Protein 1ZK9 (pdb70)

GO terms:
  GO:0000978 RNA polymerase II cis-regulatory region sequence-specific DNA binding (F, IDA)
  GO:0045892 negative regulation of DNA-templated transcription (P, IDA)
  GO:0032922 circadian regulation of gene expression (P, IMP)
  GO:0005515 protein binding (F, IPI)
  GO:0005634 nucleus (C, IDA)
  GO:0038061 non-canonical NF-kappaB signal transduction (P, IDA)
  GO:0005829 cytosol (C, IDA)
  GO:0003677 DNA binding (F, IDA)
  GO:0003700 DNA-binding transcription factor activity (F, IDA)
  GO:0042088 T-helper 1 type immune response (P, IMP)
  GO:0043011 myeloid dendritic cell differentiation (P, IMP)
  GO:0045063 T-helper 1 cell differentiation (P, IMP)
  GO:0019882 antigen processing and presentation (P, IMP)
  GO:0042802 ident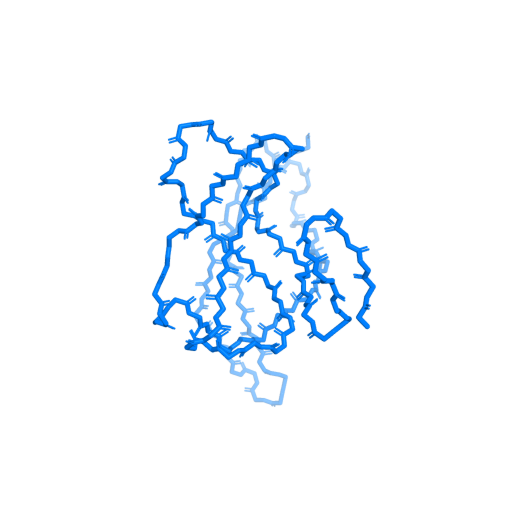ical protein binding (F, IPI)
  GO:0045202 synapse (C, IDA)
  GO:0045202 synapse (C, IEP)

Radius of gyration: 19.54 Å; Cα contacts (8 Å, |Δi|>4): 106; chains: 1; bounding box: 38×51×29 Å

B-factor: mean 48.52, std 14.82, range [25.92, 106.84]

Structure (mmCIF, N/CA/C/O backbone):
data_1ZK9
#
_entry.id   1ZK9
#
_cell.length_a   69.200
_cell.length_b   69.200
_cell.length_c   64.740
_cell.angle_alpha   90.00
_cell.angle_beta   90.00
_cell.angle_gamma   120.00
#
_symmetry.space_group_name_H-M   'P 31 2 1'
#
loop_
_entity.id
_entity.type
_entity.pdbx_description
1 polymer 'Transcription factor RelB'
2 water water
#
loop_
_atom_site.group_PDB
_atom_site.id
_atom_site.type_symbol
_atom_site.label_atom_id
_atom_site.label_alt_id
_atom_site.label_comp_id
_atom_site.label_asym_id
_atom_site.label_entity_id
_atom_site.label_seq_id
_atom_site.pdbx_PDB_ins_code
_atom_site.Cartn_x
_atom_site.Cartn_y
_atom_site.Cartn_z
_atom_site.occupancy
_atom_site.B_iso_or_equiv
_atom_site.auth_seq_id
_atom_site.auth_comp_id
_atom_site.auth_asym_id
_atom_site.auth_atom_id
_atom_site.pdbx_PDB_model_num
ATOM 1 N N . LEU A 1 1 ? 46.686 18.432 4.957 1.00 62.31 269 LEU A N 1
ATOM 2 C CA . LEU A 1 1 ? 45.788 19.287 5.781 1.00 62.23 269 LEU A CA 1
ATOM 3 C C . LEU A 1 1 ? 44.780 20.017 4.898 1.00 65.21 269 LEU A C 1
ATOM 4 O O . LEU A 1 1 ? 45.083 21.067 4.325 1.00 68.6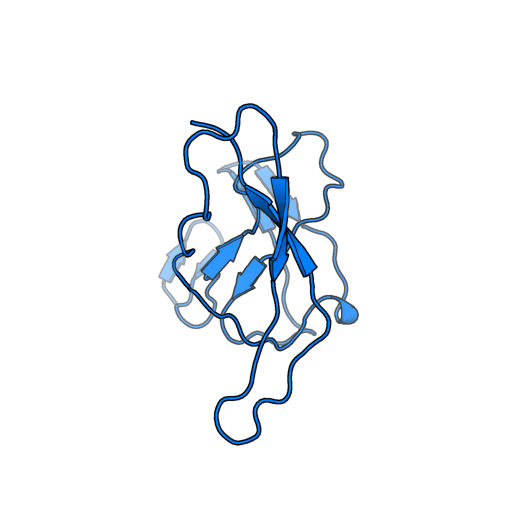3 269 LEU A O 1
ATOM 9 N N . VAL A 1 2 ? 43.580 19.451 4.795 1.00 62.62 270 VAL A N 1
ATOM 10 C CA . VAL A 1 2 ? 42.514 20.030 3.981 1.00 60.49 270 VAL A CA 1
ATOM 11 C C . VAL A 1 2 ? 41.595 20.930 4.806 1.00 59.93 270 VAL A C 1
ATOM 12 O O . VAL A 1 2 ? 41.299 20.639 5.964 1.00 58.95 270 VAL A O 1
ATOM 16 N N . PRO A 1 3 ? 41.137 22.047 4.220 1.00 58.11 271 PRO A N 1
ATOM 17 C CA . PRO A 1 3 ? 40.248 22.931 4.977 1.00 57.25 271 PRO A CA 1
ATOM 18 C C . PRO A 1 3 ? 38.883 22.274 5.174 1.00 53.28 271 PRO A C 1
ATOM 19 O O . PRO A 1 3 ? 38.418 21.517 4.321 1.00 54.74 271 PRO A O 1
ATOM 23 N N . ARG A 1 4 ? 38.255 22.573 6.306 1.00 51.82 272 ARG A N 1
ATOM 24 C CA . ARG A 1 4 ? 36.940 22.048 6.655 1.00 49.06 272 ARG A CA 1
ATOM 25 C C . ARG A 1 4 ? 36.282 23.095 7.548 1.00 48.97 272 ARG A C 1
ATOM 26 O O . ARG A 1 4 ? 36.465 23.089 8.766 1.00 49.09 272 ARG A O 1
ATOM 34 N N . GLY A 1 5 ? 35.522 24.000 6.944 1.00 45.74 273 GLY A N 1
ATOM 35 C CA . GLY A 1 5 ? 34.891 25.042 7.730 1.00 47.35 273 GLY A CA 1
ATOM 36 C C . GLY A 1 5 ? 35.956 25.986 8.259 1.00 49.06 273 GLY A C 1
ATOM 37 O O . GLY A 1 5 ? 36.799 26.461 7.496 1.00 49.18 273 GLY A O 1
ATOM 38 N N . SER A 1 6 ? 35.934 26.238 9.564 1.00 54.59 274 SER A N 1
ATOM 39 C CA . SER A 1 6 ? 36.891 27.138 10.206 1.00 56.03 274 SER A CA 1
ATOM 40 C C . SER A 1 6 ? 38.171 26.449 10.674 1.00 57.89 274 SER A C 1
ATOM 41 O O . SER A 1 6 ? 39.025 27.083 11.297 1.00 60.72 274 SER A O 1
ATOM 44 N N . HIS A 1 7 ? 38.313 25.161 10.384 1.00 57.98 275 HIS A N 1
ATOM 45 C CA . HIS A 1 7 ? 39.506 24.439 10.810 1.00 63.82 275 HIS A CA 1
ATOM 46 C C . HIS A 1 7 ? 40.085 23.511 9.751 1.00 62.84 275 HIS A C 1
ATOM 47 O O . HIS A 1 7 ? 39.560 23.403 8.644 1.00 64.62 275 HIS A O 1
ATOM 54 N N . MET A 1 8 ? 41.185 22.851 10.099 1.00 60.25 276 MET A N 1
ATOM 55 C CA . MET A 1 8 ? 41.854 21.940 9.182 1.00 61.45 276 MET A CA 1
ATOM 56 C C . MET A 1 8 ? 41.673 20.495 9.630 1.00 58.28 276 MET A C 1
ATOM 57 O O . MET A 1 8 ? 41.723 20.201 10.824 1.00 55.19 276 MET A O 1
ATOM 62 N N . ASN A 1 9 ? 41.456 19.600 8.669 1.00 58.18 277 ASN A N 1
ATOM 63 C CA . ASN A 1 9 ? 41.310 18.177 8.958 1.00 61.23 277 ASN A CA 1
ATOM 64 C C . ASN A 1 9 ? 42.577 17.450 8.510 1.00 63.27 277 ASN A C 1
ATOM 65 O O . ASN A 1 9 ? 43.266 17.893 7.590 1.00 61.08 277 ASN A O 1
ATOM 70 N N . THR A 1 10 ? 42.883 16.337 9.165 1.00 66.48 278 THR A N 1
ATOM 71 C CA . THR A 1 10 ? 44.062 15.554 8.825 1.00 68.95 278 THR A CA 1
ATOM 72 C C . THR A 1 10 ? 43.712 14.074 8.831 1.00 72.71 278 THR A C 1
ATOM 73 O O . THR A 1 10 ? 42.800 13.647 9.540 1.00 71.31 278 THR A O 1
ATOM 77 N N . SER A 1 11 ? 44.438 13.298 8.033 1.00 75.96 279 SER A N 1
ATOM 78 C CA . SER A 1 11 ? 44.220 11.859 7.946 1.00 74.04 279 SER A CA 1
ATOM 79 C C . SER A 1 11 ? 44.895 11.199 9.141 1.00 70.10 279 SER A C 1
ATOM 80 O O . SER A 1 11 ? 44.696 10.015 9.409 1.00 69.27 279 SER A O 1
ATOM 83 N N . GLU A 1 12 ? 45.694 11.992 9.851 1.00 66.73 280 GLU A N 1
ATOM 84 C CA . GLU A 1 12 ? 46.434 11.540 11.023 1.00 63.55 280 GLU A CA 1
ATOM 85 C C . GLU A 1 12 ? 45.510 11.261 12.209 1.00 58.69 280 GLU A C 1
ATOM 86 O O . GLU A 1 12 ? 45.781 10.376 13.020 1.00 56.87 280 GLU A O 1
ATOM 92 N N . LEU A 1 13 ? 44.423 12.022 12.309 1.00 52.61 281 LEU A N 1
ATOM 93 C CA . LEU A 1 13 ? 43.450 11.843 13.386 1.00 46.85 281 LEU A CA 1
ATOM 94 C C . LEU A 1 13 ? 42.237 11.131 12.814 1.00 45.35 281 LEU A C 1
ATOM 95 O O . LEU A 1 13 ? 41.654 11.579 11.823 1.00 41.51 281 LEU A O 1
ATOM 100 N N . ARG A 1 14 ? 41.848 10.025 13.433 1.00 40.53 282 ARG A N 1
ATOM 101 C CA . ARG A 1 14 ? 40.704 9.291 12.922 1.00 42.91 282 ARG A CA 1
ATOM 102 C C . ARG A 1 14 ? 39.888 8.575 13.979 1.00 36.61 282 ARG A C 1
ATOM 103 O O . ARG A 1 14 ? 40.428 7.867 14.822 1.00 39.43 282 ARG A O 1
ATOM 111 N N . ILE A 1 15 ? 38.577 8.768 13.922 1.00 35.52 283 ILE A N 1
ATOM 112 C CA . ILE A 1 15 ? 37.670 8.100 14.842 1.00 38.69 283 ILE A CA 1
ATOM 113 C C . ILE A 1 15 ? 37.171 6.873 14.096 1.00 39.31 283 ILE A C 1
ATOM 114 O O . ILE A 1 15 ? 36.738 6.980 12.949 1.00 39.27 283 ILE A O 1
ATOM 119 N N . CYS A 1 16 ? 37.237 5.709 14.734 1.00 43.76 284 CYS A N 1
ATOM 120 C CA . CYS A 1 16 ? 36.784 4.481 14.094 1.00 49.39 284 CYS A CA 1
ATOM 121 C C . CYS A 1 16 ? 35.305 4.248 14.354 1.00 49.43 284 CYS A C 1
ATOM 122 O O . CYS A 1 16 ? 34.560 3.881 13.447 1.00 51.53 284 CYS A O 1
ATOM 125 N N . ARG A 1 17 ? 34.880 4.460 15.593 1.00 46.24 285 ARG A N 1
ATOM 126 C CA . ARG A 1 17 ? 33.480 4.286 15.941 1.00 46.06 285 ARG A CA 1
ATOM 127 C C . ARG A 1 17 ? 33.152 4.809 17.330 1.00 44.71 285 ARG A C 1
ATOM 128 O O . ARG A 1 17 ? 34.041 5.048 18.149 1.00 44.17 285 ARG A O 1
ATOM 136 N N . ILE A 1 18 ? 31.859 4.994 17.567 1.00 36.96 286 ILE A N 1
ATOM 137 C CA . ILE A 1 18 ? 31.334 5.462 18.841 1.00 39.49 286 ILE A CA 1
ATOM 138 C C . ILE A 1 18 ? 30.459 4.281 19.252 1.00 43.60 286 ILE A C 1
ATOM 139 O O . ILE A 1 18 ? 29.765 3.712 18.404 1.00 46.51 286 ILE A O 1
ATOM 144 N N . ASN A 1 19 ? 30.500 3.897 20.525 1.00 39.10 287 ASN A N 1
ATOM 145 C CA . ASN A 1 19 ? 29.732 2.745 20.984 1.00 38.94 287 ASN A CA 1
ATOM 146 C C . ASN A 1 19 ? 28.232 2.888 20.750 1.00 38.08 287 ASN A C 1
ATOM 147 O O . ASN A 1 19 ? 27.555 1.908 20.436 1.00 43.30 287 ASN A O 1
ATOM 152 N N . LYS A 1 20 ? 27.717 4.105 20.900 1.00 35.01 288 LYS A N 1
ATOM 153 C CA . LYS A 1 20 ? 26.303 4.377 20.661 1.00 38.06 288 LYS A CA 1
ATOM 154 C C . LYS A 1 20 ? 26.186 5.439 19.570 1.00 44.35 288 LYS A C 1
ATOM 155 O O . LYS A 1 20 ? 26.981 6.379 19.524 1.00 41.99 288 LYS A O 1
ATOM 161 N N . GLU A 1 21 ? 25.202 5.279 18.688 1.00 43.03 289 GLU A N 1
ATOM 162 C CA . GLU A 1 21 ? 24.992 6.210 17.580 1.00 48.05 289 GLU A CA 1
ATOM 163 C C . GLU A 1 21 ? 23.956 7.279 17.901 1.00 43.90 289 GLU A C 1
ATOM 164 O O . GLU A 1 21 ? 23.655 8.131 17.062 1.00 41.67 289 GLU A O 1
ATOM 170 N N . SER A 1 22 ? 23.401 7.230 19.106 1.00 39.19 290 SER A N 1
ATOM 171 C CA . SER A 1 22 ? 22.398 8.207 19.504 1.00 39.31 290 SER A CA 1
ATOM 172 C C . SER A 1 22 ? 22.256 8.263 21.013 1.00 39.79 290 SER A C 1
ATOM 173 O O . SER A 1 22 ? 22.715 7.373 21.726 1.00 36.74 290 SER A O 1
ATOM 176 N N . GLY A 1 23 ? 21.610 9.319 21.492 1.00 41.05 291 GLY A N 1
ATOM 177 C CA . GLY A 1 23 ? 21.419 9.486 22.915 1.00 37.29 291 GLY A CA 1
ATOM 178 C C . GLY A 1 23 ? 20.598 10.723 23.203 1.00 40.64 291 GLY A C 1
ATOM 179 O O . GLY A 1 23 ? 20.338 11.513 22.293 1.00 39.97 291 GLY A O 1
ATOM 180 N N . PRO A 1 24 ? 20.183 10.926 24.463 1.00 41.57 292 PRO A N 1
ATOM 181 C CA . PRO A 1 24 ? 19.377 12.077 24.887 1.00 43.45 292 PRO A CA 1
ATOM 182 C C . PRO A 1 24 ? 20.033 13.432 24.650 1.00 40.91 292 PRO A C 1
ATOM 183 O O . PRO A 1 24 ? 21.224 13.609 24.907 1.00 39.92 292 PRO A O 1
ATOM 187 N N . CYS A 1 25 ? 19.239 14.384 24.167 1.00 37.21 293 CYS A N 1
ATOM 188 C CA . CYS A 1 25 ? 19.715 15.735 23.887 1.00 37.39 293 CYS A CA 1
ATOM 189 C C . C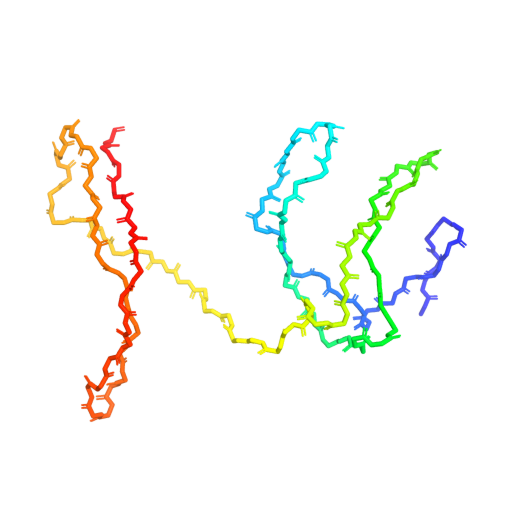YS A 1 25 ? 20.142 16.429 25.167 1.00 40.16 293 CYS A C 1
ATOM 190 O O . CYS A 1 25 ? 20.702 17.524 25.131 1.00 43.65 293 CYS A O 1
ATOM 193 N N . THR A 1 26 ? 19.868 15.777 26.294 1.00 43.59 294 THR A N 1
ATOM 194 C CA . THR A 1 26 ? 20.200 16.288 27.625 1.00 45.51 294 THR A CA 1
ATOM 195 C C . THR A 1 26 ? 21.692 16.181 27.941 1.00 42.78 294 THR A C 1
ATOM 196 O O . THR A 1 26 ? 22.188 16.854 28.843 1.00 42.25 294 THR A O 1
ATOM 200 N N . GLY A 1 27 ? 22.398 15.316 27.218 1.00 42.26 295 GLY A N 1
ATOM 201 C CA . GLY A 1 27 ? 23.824 15.154 27.445 1.00 37.75 295 GLY A CA 1
ATOM 202 C C . GLY A 1 27 ? 24.180 14.486 28.761 1.00 38.50 295 GLY A C 1
ATOM 203 O O . GLY A 1 27 ? 23.350 13.815 29.372 1.00 36.38 295 GLY A O 1
ATOM 204 N N . GLY A 1 28 ? 25.423 14.663 29.197 1.00 38.96 296 GLY A N 1
ATOM 205 C CA . GLY A 1 28 ? 25.867 14.059 30.440 1.00 34.57 296 GLY A CA 1
ATOM 206 C C . GLY A 1 28 ? 25.879 12.546 30.343 1.00 44.93 296 GLY A C 1
ATOM 207 O O . GLY A 1 28 ? 25.962 11.844 31.353 1.00 45.11 296 GLY A O 1
ATOM 208 N N . GLU A 1 29 ? 25.802 12.045 29.116 1.00 36.75 297 GLU A N 1
ATOM 209 C CA . GLU A 1 29 ? 25.800 10.613 28.859 1.00 41.24 297 GLU A CA 1
ATOM 210 C C . GLU A 1 29 ? 27.230 10.103 28.700 1.00 41.69 297 GLU A C 1
ATOM 211 O O . GLU A 1 29 ? 28.054 10.745 28.050 1.00 43.46 297 GLU A O 1
ATOM 217 N N . GLU A 1 30 ? 27.526 8.950 29.289 1.00 38.47 298 GLU A N 1
ATOM 218 C CA . GLU A 1 30 ? 28.860 8.383 29.169 1.00 35.46 298 GLU A CA 1
ATOM 219 C C . GLU A 1 30 ? 28.955 7.428 27.990 1.00 35.38 298 GLU A C 1
ATOM 220 O O . GLU A 1 30 ? 28.335 6.366 27.980 1.00 42.68 298 GLU A O 1
ATOM 226 N N . LEU A 1 31 ? 29.738 7.818 26.995 1.00 37.85 299 LEU A N 1
ATOM 227 C CA . LEU A 1 31 ? 29.947 7.003 25.806 1.00 33.42 299 LEU A CA 1
ATOM 228 C C . LEU A 1 31 ? 31.446 6.735 25.726 1.00 37.04 299 LEU A C 1
ATOM 229 O O . LEU A 1 31 ? 32.199 7.121 26.618 1.00 34.82 299 LEU A O 1
ATOM 234 N N . TYR A 1 32 ? 31.870 6.062 24.663 1.00 39.09 300 TYR A N 1
ATOM 235 C CA . TYR A 1 32 ? 33.285 5.811 24.432 1.00 39.19 300 TYR A CA 1
ATOM 236 C C . TYR A 1 32 ? 33.507 5.603 22.944 1.00 39.21 300 TYR A C 1
ATOM 237 O O . TYR A 1 32 ? 32.647 5.068 22.242 1.00 38.25 300 TYR A O 1
ATOM 246 N N . LEU A 1 33 ? 34.647 6.069 22.452 1.00 37.51 301 LEU A N 1
ATOM 247 C CA . LEU A 1 33 ? 34.956 5.917 21.042 1.00 34.64 301 LEU A CA 1
ATOM 248 C C . LEU A 1 33 ? 36.306 5.258 20.848 1.00 36.44 301 LEU A C 1
ATOM 249 O O . LEU A 1 33 ? 37.140 5.237 21.756 1.00 37.75 301 LEU A O 1
ATOM 254 N N . LEU A 1 34 ? 36.499 4.712 19.654 1.00 40.74 302 LEU A N 1
ATOM 255 C CA . LEU A 1 34 ? 37.741 4.065 19.269 1.00 37.74 302 LEU A CA 1
ATOM 256 C C . LEU A 1 34 ? 38.351 4.981 18.230 1.00 37.99 302 LEU A C 1
ATOM 257 O O . LEU A 1 34 ? 37.643 5.497 17.368 1.00 35.78 302 LEU A O 1
ATOM 262 N N . CYS A 1 35 ? 39.658 5.193 18.304 1.00 34.81 303 CYS A N 1
ATOM 263 C CA . CYS A 1 35 ? 40.313 6.050 17.332 1.00 38.82 303 CYS A CA 1
ATOM 264 C C . CYS A 1 35 ? 41.755 5.609 17.142 1.00 40.67 303 CYS A C 1
ATOM 265 O O . CYS A 1 35 ? 42.262 4.775 17.892 1.00 43.30 303 CYS A O 1
ATOM 268 N N . ASP A 1 36 ? 42.404 6.148 16.118 1.00 41.15 304 ASP A N 1
ATOM 269 C CA . ASP A 1 36 ? 43.796 5.820 15.865 1.00 43.45 304 ASP A CA 1
ATOM 270 C C . ASP A 1 36 ? 44.624 6.597 16.883 1.00 47.02 304 ASP A C 1
ATOM 271 O O . ASP A 1 36 ? 44.063 7.259 17.763 1.00 43.51 304 ASP A O 1
ATOM 276 N N . LYS A 1 37 ? 45.947 6.528 16.771 1.00 48.67 305 LYS A N 1
ATOM 277 C CA . LYS A 1 37 ? 46.819 7.197 17.732 1.00 52.56 305 LYS A CA 1
ATOM 278 C C . LYS A 1 37 ? 46.536 8.680 17.971 1.00 47.17 305 LYS A C 1
ATOM 279 O O . LYS A 1 37 ? 46.332 9.453 17.035 1.00 45.48 305 LYS A O 1
ATOM 285 N N . VAL A 1 38 ? 46.507 9.051 19.247 1.00 43.50 306 VAL A N 1
ATOM 286 C CA . VAL A 1 38 ? 46.294 10.428 19.679 1.00 47.18 306 VAL A CA 1
ATOM 287 C C . VAL A 1 38 ? 47.186 10.616 20.895 1.00 46.37 306 VAL A C 1
ATOM 288 O O . VAL A 1 38 ? 47.652 9.639 21.478 1.00 46.99 306 VAL A O 1
ATOM 292 N N . GLN A 1 39 ? 47.433 11.865 21.272 1.00 45.31 307 GLN A N 1
ATOM 293 C CA . GLN A 1 39 ? 48.238 12.148 22.456 1.00 45.09 307 GLN A CA 1
ATOM 294 C C . GLN A 1 39 ? 47.224 12.504 23.535 1.00 43.87 307 GLN A C 1
ATOM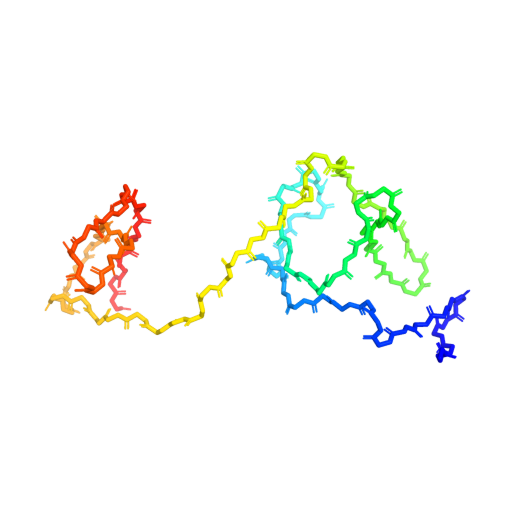 295 O O . GLN A 1 39 ? 46.522 13.507 23.421 1.00 46.62 307 GLN A O 1
ATOM 301 N N . LYS A 1 40 ? 47.137 11.681 24.575 1.00 40.76 308 LYS A N 1
ATOM 302 C CA . LYS A 1 40 ? 46.169 11.922 25.634 1.00 42.06 308 LYS A CA 1
ATOM 303 C C . LYS A 1 40 ? 46.215 13.331 26.213 1.00 40.20 308 LYS A C 1
ATOM 304 O O . LYS A 1 40 ? 45.197 13.843 26.674 1.00 34.06 308 LYS A O 1
ATOM 310 N N . GLU A 1 41 ? 47.382 13.966 26.185 1.00 39.28 309 GLU A N 1
ATOM 311 C CA . GLU A 1 41 ? 47.500 15.310 26.741 1.00 39.89 309 GLU A CA 1
ATOM 312 C C . GLU A 1 41 ? 47.180 16.392 25.722 1.00 37.52 309 GLU A C 1
ATOM 313 O O . GLU A 1 41 ? 47.204 17.577 26.043 1.00 41.25 309 GLU A O 1
ATOM 319 N N . ASP A 1 42 ? 46.879 15.993 24.493 1.00 36.05 310 ASP A N 1
ATOM 320 C CA . ASP A 1 42 ? 46.592 16.972 23.456 1.00 39.84 310 ASP A CA 1
ATOM 321 C C . ASP A 1 42 ? 45.489 16.510 22.503 1.00 41.31 310 ASP A C 1
ATOM 322 O O . ASP A 1 42 ? 45.696 16.419 21.292 1.00 40.25 310 ASP A O 1
ATOM 327 N N . ILE A 1 43 ? 44.310 16.233 23.056 1.00 36.31 311 ILE A N 1
ATOM 328 C CA . ILE A 1 43 ? 43.187 15.781 22.249 1.00 37.45 311 ILE A CA 1
ATOM 329 C C . ILE A 1 43 ? 41.861 16.185 22.892 1.00 38.65 311 ILE A C 1
ATOM 330 O O . ILE A 1 43 ? 41.794 16.450 24.094 1.00 38.26 311 ILE A O 1
ATOM 335 N N . SER A 1 44 ? 40.806 16.252 22.087 1.00 36.88 312 SER A N 1
ATOM 336 C CA . SER A 1 44 ? 39.492 16.600 22.611 1.00 37.80 312 SER A CA 1
ATOM 337 C C . SER A 1 44 ? 38.422 16.026 21.703 1.00 34.16 312 SER A C 1
ATOM 338 O O . SER A 1 44 ? 38.709 15.633 20.575 1.00 34.03 312 SER A O 1
ATOM 341 N N . VAL A 1 45 ? 37.190 15.965 22.197 1.00 37.18 313 VAL A N 1
ATOM 342 C CA . VAL A 1 45 ? 36.089 15.453 21.394 1.00 35.72 313 VAL A CA 1
ATOM 343 C C . VAL A 1 45 ? 35.044 16.556 21.259 1.00 34.84 313 VAL A C 1
ATOM 344 O O . VAL A 1 45 ? 34.580 17.117 22.255 1.00 36.31 313 VAL A O 1
ATOM 348 N N . VAL A 1 46 ? 34.682 16.866 20.021 1.00 32.95 314 VAL A N 1
ATOM 349 C CA . VAL A 1 46 ? 33.720 17.926 19.754 1.00 36.12 314 VAL A CA 1
ATOM 350 C C . VAL A 1 46 ? 32.480 17.429 19.023 1.00 36.69 314 VAL A C 1
ATOM 351 O O . VAL A 1 46 ? 32.568 16.584 18.129 1.00 36.26 314 VAL A O 1
ATOM 355 N N . PHE A 1 47 ? 31.331 17.967 19.425 1.00 30.02 315 PHE A N 1
ATOM 356 C CA . PHE A 1 47 ? 30.038 17.662 18.827 1.00 27.40 315 PHE A CA 1
ATOM 357 C C . PHE A 1 47 ? 29.662 18.975 18.156 1.00 30.81 315 PHE A C 1
ATOM 358 O O . PHE A 1 47 ? 29.761 20.033 18.775 1.00 33.26 315 PHE A O 1
ATOM 366 N N . SER A 1 48 ? 29.235 18.938 16.902 1.00 31.49 316 SER A N 1
ATOM 367 C CA . SER A 1 48 ? 28.898 20.196 16.256 1.00 31.70 316 SER A CA 1
ATOM 368 C C . SER A 1 48 ? 27.936 20.108 15.088 1.00 35.97 316 SER A C 1
ATOM 369 O O . SER A 1 48 ? 27.638 19.027 14.575 1.00 37.36 316 SER A O 1
ATOM 372 N N . THR A 1 49 ? 27.464 21.286 14.688 1.00 32.99 317 THR A N 1
ATOM 373 C CA . THR A 1 49 ? 26.595 21.472 13.538 1.00 35.06 317 THR A CA 1
ATOM 374 C C . THR A 1 49 ? 27.180 22.736 12.900 1.00 37.79 317 THR A C 1
ATOM 375 O O . THR A 1 49 ? 28.147 23.303 13.414 1.00 36.17 317 THR A O 1
ATOM 379 N N . ALA A 1 50 ? 26.607 23.186 11.792 1.00 35.89 318 ALA A N 1
ATOM 380 C CA . ALA A 1 50 ? 27.122 24.374 11.131 1.00 40.12 318 ALA A CA 1
ATOM 381 C C . ALA A 1 50 ? 27.278 25.570 12.080 1.00 42.07 318 ALA A C 1
ATOM 382 O O . ALA A 1 50 ? 28.311 26.243 12.079 1.00 41.80 318 ALA A O 1
ATOM 384 N N . SER A 1 51 ? 26.263 25.817 12.902 1.00 45.02 319 SER A N 1
ATOM 385 C CA . SER A 1 51 ? 26.288 26.957 13.818 1.00 52.18 319 SER A CA 1
ATOM 386 C C . SER A 1 51 ? 26.381 26.645 15.311 1.00 48.34 319 SER A C 1
ATOM 387 O O . SER A 1 51 ? 26.225 27.539 16.140 1.00 53.23 319 SER A O 1
ATOM 390 N N . TRP A 1 52 ? 26.634 25.394 15.664 1.00 47.03 320 TRP A N 1
ATOM 391 C CA . TRP A 1 52 ? 26.727 25.029 17.073 1.00 43.32 320 TRP A CA 1
ATOM 392 C C . TRP A 1 52 ? 27.935 24.156 17.364 1.00 42.79 320 TRP A C 1
ATOM 393 O O . TRP A 1 52 ? 28.409 23.413 16.502 1.00 43.20 320 TRP A O 1
ATOM 404 N N . GLU A 1 53 ? 28.424 24.245 18.594 1.00 43.17 321 GLU A N 1
ATOM 405 C CA . GLU A 1 53 ? 29.571 23.459 19.004 1.00 42.71 321 GLU A CA 1
ATOM 406 C C . GLU A 1 53 ? 29.547 23.214 20.508 1.00 44.69 321 GLU A C 1
ATOM 407 O O . GLU A 1 53 ? 29.263 24.120 21.295 1.00 43.45 321 GLU A O 1
ATOM 413 N N . GLY A 1 54 ? 29.843 21.978 20.892 1.00 38.04 322 GLY A N 1
ATOM 414 C CA . GLY A 1 54 ? 29.890 21.614 22.291 1.00 32.39 322 GLY A CA 1
ATOM 415 C C . GLY A 1 54 ? 31.009 20.605 22.463 1.00 37.50 322 GLY A C 1
ATOM 416 O O . GLY A 1 54 ? 31.211 19.760 21.594 1.00 39.34 322 GLY A O 1
ATOM 417 N N . ARG A 1 55 ? 31.749 20.686 23.561 1.00 34.28 323 ARG A N 1
ATOM 418 C CA . ARG A 1 55 ? 32.838 19.743 23.784 1.00 39.05 323 ARG A CA 1
ATOM 419 C C . ARG A 1 55 ? 32.454 18.645 24.761 1.00 37.16 323 ARG A C 1
ATOM 420 O O . ARG A 1 55 ? 31.667 18.861 25.681 1.00 41.10 323 ARG A O 1
ATOM 428 N N . ALA A 1 56 ? 33.004 17.458 24.550 1.00 36.30 324 ALA A N 1
ATOM 429 C CA . ALA A 1 56 ? 32.729 16.345 25.439 1.00 34.67 324 ALA A CA 1
ATOM 430 C C . ALA A 1 56 ? 33.663 16.514 26.620 1.00 36.01 324 ALA A C 1
ATOM 431 O O . ALA A 1 56 ? 34.689 17.192 26.518 1.00 39.25 324 ALA A O 1
ATOM 433 N N . ASP A 1 57 ? 33.312 15.904 27.745 1.00 34.22 325 ASP A N 1
ATOM 434 C CA . ASP A 1 57 ? 34.150 16.007 28.926 1.00 33.47 325 ASP A CA 1
ATOM 435 C C . ASP A 1 57 ? 34.835 14.690 29.272 1.00 36.16 325 ASP A C 1
ATOM 436 O O . ASP A 1 57 ? 34.187 13.649 29.387 1.00 32.24 325 ASP A O 1
ATOM 441 N N . PHE A 1 58 ? 36.153 14.746 29.416 1.00 28.73 326 PHE A N 1
ATOM 442 C CA . PHE A 1 58 ? 36.934 13.579 29.793 1.00 33.67 326 PHE A CA 1
ATOM 443 C C . PHE A 1 58 ? 38.322 14.034 30.193 1.00 34.07 326 PHE A C 1
ATOM 444 O O . PHE A 1 58 ? 38.736 15.152 29.873 1.00 32.07 326 PHE A O 1
ATOM 452 N N . SER A 1 59 ? 39.042 13.168 30.894 1.00 38.08 327 SER A N 1
ATOM 453 C CA . SER A 1 59 ? 40.390 13.490 31.342 1.00 33.87 327 SER A CA 1
ATOM 454 C C . SER A 1 59 ? 41.393 12.560 30.673 1.00 35.10 327 SER A C 1
ATOM 455 O O . SER A 1 59 ? 41.013 11.596 30.007 1.00 36.01 327 SER A O 1
ATOM 458 N N . GLN A 1 60 ? 42.677 12.850 30.850 1.00 29.33 328 GLN A N 1
ATOM 459 C CA . GLN A 1 60 ? 43.724 12.026 30.271 1.00 37.87 328 GLN A CA 1
ATOM 460 C C . GLN A 1 60 ? 43.552 10.574 30.707 1.00 33.71 328 GLN A C 1
ATOM 461 O O . GLN A 1 60 ? 43.848 9.653 29.948 1.00 39.59 328 GLN A O 1
ATOM 467 N N . ALA A 1 61 ? 43.071 10.383 31.932 1.00 30.31 329 ALA A N 1
ATOM 468 C CA . ALA A 1 61 ? 42.845 9.050 32.493 1.00 36.50 329 ALA A CA 1
ATOM 469 C C . ALA A 1 61 ? 41.756 8.270 31.755 1.00 38.21 329 ALA A C 1
ATOM 470 O O . ALA A 1 61 ? 41.596 7.066 31.965 1.00 41.93 329 ALA A O 1
ATOM 472 N N . ASP A 1 62 ? 41.004 8.954 30.898 1.00 34.75 330 ASP A N 1
ATOM 473 C CA . ASP A 1 62 ? 39.927 8.312 30.154 1.00 35.03 330 ASP A CA 1
ATOM 474 C C . ASP A 1 62 ? 40.376 7.891 28.754 1.00 33.95 330 ASP A C 1
ATOM 475 O O . ASP A 1 62 ? 39.587 7.371 27.971 1.00 34.72 330 ASP A O 1
ATOM 480 N N . VAL A 1 63 ? 41.647 8.121 28.444 1.00 33.58 331 VAL A N 1
ATOM 481 C CA . VAL A 1 63 ? 42.200 7.745 27.150 1.00 37.71 331 VAL A CA 1
ATOM 482 C C . VAL A 1 63 ? 43.006 6.460 27.375 1.00 43.89 331 VAL A C 1
ATOM 483 O O . VAL A 1 63 ? 44.055 6.476 28.021 1.00 47.33 331 VAL A O 1
ATOM 487 N N . HIS A 1 64 ? 42.504 5.349 26.842 1.00 44.85 332 HIS A N 1
ATOM 488 C CA . HIS A 1 64 ? 43.139 4.047 27.032 1.00 44.76 332 HIS A CA 1
ATOM 489 C C . HIS A 1 64 ? 43.681 3.386 25.769 1.00 43.41 332 HIS A C 1
ATOM 490 O O . HIS A 1 64 ? 43.058 3.435 24.713 1.00 42.84 332 HIS A O 1
ATOM 497 N N . ARG A 1 65 ? 44.841 2.752 25.886 1.00 47.65 333 ARG A N 1
ATOM 498 C CA . ARG A 1 65 ? 45.406 2.020 24.762 1.00 51.55 333 ARG A CA 1
ATOM 499 C C . ARG A 1 65 ? 44.756 0.648 24.906 1.00 49.53 333 ARG A C 1
ATOM 500 O O . ARG A 1 65 ? 44.972 -0.042 25.898 1.00 53.34 333 ARG A O 1
ATOM 508 N N . GLN A 1 66 ? 43.943 0.268 23.928 1.00 45.73 334 GLN A N 1
ATOM 509 C CA . GLN A 1 66 ? 43.233 -1.005 23.972 1.00 48.19 334 GLN A CA 1
ATOM 510 C C . GLN A 1 66 ? 43.336 -1.796 22.679 1.00 45.39 334 GLN A C 1
ATOM 511 O O . GLN A 1 66 ? 43.782 -1.295 21.651 1.00 44.28 334 GLN A O 1
ATOM 517 N N . ILE A 1 67 ? 42.911 -3.049 22.748 1.00 41.85 335 ILE A N 1
ATOM 518 C CA . ILE A 1 67 ? 42.890 -3.899 21.578 1.00 38.15 335 ILE A CA 1
ATOM 519 C C . ILE A 1 67 ? 41.417 -4.132 21.325 1.00 36.81 335 ILE A C 1
ATOM 520 O O . ILE A 1 67 ? 40.665 -4.452 22.245 1.00 44.85 335 ILE A O 1
ATOM 525 N N . ALA A 1 68 ? 41.000 -3.937 20.083 1.00 40.81 336 ALA A N 1
ATOM 526 C CA . ALA A 1 68 ? 39.609 -4.116 19.708 1.00 41.12 336 ALA A CA 1
ATOM 527 C C . ALA A 1 68 ? 39.500 -5.332 18.816 1.00 40.40 336 ALA A C 1
ATOM 528 O O . ALA A 1 68 ? 40.280 -5.491 17.871 1.00 41.57 336 ALA A O 1
ATOM 530 N N . ILE A 1 69 ? 38.538 -6.195 19.120 1.00 36.40 337 ILE A N 1
ATOM 531 C CA . ILE A 1 69 ? 38.333 -7.392 18.318 1.00 35.76 337 ILE A CA 1
ATOM 532 C C . ILE A 1 69 ? 36.951 -7.379 17.693 1.00 32.88 337 ILE A C 1
ATOM 533 O O . ILE A 1 69 ? 35.945 -7.392 18.401 1.00 33.95 337 ILE A O 1
ATOM 538 N N . VAL A 1 70 ? 36.914 -7.339 16.364 1.00 31.10 338 VAL A N 1
ATOM 539 C CA . VAL A 1 70 ? 35.659 -7.344 15.626 1.00 39.77 338 VAL A CA 1
ATOM 540 C C . VAL A 1 70 ? 35.342 -8.809 15.369 1.00 38.32 338 VAL A C 1
ATOM 541 O O . VAL A 1 70 ? 36.221 -9.578 14.976 1.00 33.68 338 VAL A O 1
ATOM 545 N N . PHE A 1 71 ? 34.095 -9.207 15.595 1.00 35.28 339 PHE A N 1
ATOM 546 C CA . PHE A 1 71 ? 33.734 -10.605 15.403 1.00 35.26 339 PHE A CA 1
ATOM 547 C C . PHE A 1 71 ? 32.254 -10.791 15.159 1.00 32.19 339 PHE A C 1
ATOM 548 O O . PHE A 1 71 ? 31.452 -9.904 15.441 1.00 38.52 339 PHE A O 1
ATOM 556 N N . LYS A 1 72 ? 31.908 -11.958 14.626 1.00 37.34 340 LYS A N 1
ATOM 557 C CA . LYS A 1 72 ? 30.525 -12.324 14.355 1.00 33.77 340 LYS A CA 1
ATOM 558 C C . LYS A 1 72 ? 30.146 -13.327 15.434 1.00 33.84 340 LYS A C 1
ATOM 559 O O . LYS A 1 72 ? 30.908 -14.243 15.732 1.00 33.85 340 LYS A O 1
ATOM 565 N N . THR A 1 73 ? 28.965 -13.154 16.012 1.00 33.74 341 THR A N 1
ATOM 566 C CA . THR A 1 73 ? 28.501 -14.021 17.082 1.00 33.78 341 THR A CA 1
ATOM 567 C C . THR A 1 73 ? 28.047 -15.397 16.623 1.00 36.39 341 THR A C 1
ATOM 568 O O . THR A 1 73 ? 27.586 -15.573 15.498 1.00 37.99 341 THR A O 1
ATOM 572 N N . PRO A 1 74 ? 28.183 -16.401 17.498 1.00 36.16 342 PRO A N 1
ATOM 573 C CA . PRO A 1 74 ? 27.751 -17.749 17.144 1.00 35.21 342 PRO A CA 1
ATOM 574 C C . PRO A 1 74 ? 26.253 -17.757 17.459 1.00 39.55 342 PRO A C 1
ATOM 575 O O . PRO A 1 74 ? 25.785 -16.963 18.277 1.00 33.91 342 PRO A O 1
ATOM 579 N N . PRO A 1 75 ? 25.471 -18.621 16.803 1.00 43.83 343 PRO A N 1
ATOM 580 C CA . PRO A 1 75 ? 24.051 -18.579 17.157 1.00 44.08 343 PRO A CA 1
ATOM 581 C C . PRO A 1 75 ? 23.873 -19.278 18.496 1.00 44.37 343 PRO A C 1
ATOM 582 O O . PRO A 1 75 ? 24.768 -19.992 18.951 1.00 42.28 343 PRO A O 1
ATOM 586 N N . TYR A 1 76 ? 22.738 -19.065 19.145 1.00 45.01 344 TYR A N 1
ATOM 587 C CA . TYR A 1 76 ? 22.518 -19.734 20.407 1.00 44.50 344 TYR A CA 1
ATOM 588 C C . TYR A 1 76 ? 22.068 -21.159 20.116 1.00 47.63 344 TYR A C 1
ATOM 589 O O . TYR A 1 76 ? 21.629 -21.469 19.010 1.00 47.63 344 TYR A O 1
ATOM 598 N N . GLU A 1 77 ? 22.199 -22.021 21.117 1.00 51.40 345 GLU A N 1
ATOM 599 C CA . GLU A 1 77 ? 21.825 -23.426 21.017 1.00 52.55 345 GLU A CA 1
ATOM 600 C C . GLU A 1 77 ? 20.375 -23.596 20.578 1.00 52.25 345 GLU A C 1
ATOM 601 O O . GLU A 1 77 ? 20.082 -24.373 19.672 1.00 55.09 345 GLU A O 1
ATOM 607 N N . ASP A 1 78 ? 19.475 -22.862 21.226 1.00 53.88 346 ASP A N 1
ATOM 608 C CA . ASP A 1 78 ? 18.048 -22.938 20.925 1.00 57.26 346 ASP A CA 1
ATOM 609 C C . ASP A 1 78 ? 17.520 -21.654 20.292 1.00 58.58 346 ASP A C 1
ATOM 610 O O . ASP A 1 78 ? 17.434 -20.607 20.943 1.00 54.77 346 ASP A O 1
ATOM 615 N N . LEU A 1 79 ? 17.155 -21.748 19.019 1.00 56.04 347 LEU A N 1
ATOM 616 C CA . LEU A 1 79 ? 16.639 -20.605 18.281 1.00 54.40 347 LEU A CA 1
ATOM 617 C C . LEU A 1 79 ? 15.159 -20.356 18.559 1.00 55.47 347 LEU A C 1
ATOM 618 O O . LEU A 1 79 ? 14.569 -19.420 18.016 1.00 55.24 347 LEU A O 1
ATOM 623 N N . GLU A 1 80 ? 14.565 -21.177 19.419 1.00 56.92 348 GLU A N 1
ATOM 624 C CA . GLU A 1 80 ? 13.148 -21.036 19.731 1.00 59.40 348 GLU A CA 1
ATOM 625 C C . GLU A 1 80 ? 12.875 -20.418 21.097 1.00 60.05 348 GLU A C 1
ATOM 626 O O . GLU A 1 80 ? 11.729 -20.385 21.538 1.00 64.70 348 GLU A O 1
ATOM 632 N N . ILE A 1 81 ? 13.915 -19.931 21.769 1.00 59.47 349 ILE A N 1
ATOM 633 C CA . ILE A 1 81 ? 13.730 -19.323 23.083 1.00 57.82 349 ILE A CA 1
ATOM 634 C C . ILE A 1 81 ? 12.615 -18.290 23.018 1.00 62.69 349 ILE A C 1
ATOM 635 O O . ILE A 1 81 ? 12.536 -17.505 22.071 1.00 63.44 349 ILE A O 1
ATOM 640 N N . SER A 1 82 ? 11.750 -18.303 24.027 1.00 65.43 350 SER A N 1
ATOM 641 C CA . SER A 1 82 ? 10.631 -17.374 24.092 1.00 65.44 350 SER A CA 1
ATOM 642 C C . SER A 1 82 ? 10.991 -16.204 24.995 1.00 65.07 350 SER A C 1
ATOM 643 O O . SER A 1 82 ? 10.363 -15.145 24.943 1.00 62.26 350 SER A O 1
ATOM 646 N N . GLU A 1 83 ? 12.008 -16.408 25.824 1.00 64.39 351 GLU A N 1
ATOM 647 C CA . GLU A 1 83 ? 12.458 -15.377 26.750 1.00 64.78 351 GLU A CA 1
ATOM 648 C C . GLU A 1 83 ? 13.941 -15.087 26.549 1.00 61.34 351 GLU A C 1
ATOM 649 O O . GLU A 1 83 ? 14.663 -15.884 25.948 1.00 56.20 351 GLU A O 1
ATOM 655 N N . PRO A 1 84 ? 14.411 -13.929 27.037 1.00 61.14 352 PRO A N 1
ATOM 656 C CA . PRO A 1 84 ? 15.825 -13.573 26.895 1.00 57.73 352 PRO A CA 1
ATOM 657 C C . PRO A 1 84 ? 16.701 -14.549 27.672 1.00 56.53 352 PRO A C 1
ATOM 658 O O . PRO A 1 84 ? 16.298 -15.071 28.712 1.00 60.96 352 PRO A O 1
ATOM 662 N N . VAL A 1 85 ? 17.897 -14.797 27.158 1.00 49.85 353 VAL A N 1
ATOM 663 C CA . VAL A 1 85 ? 18.831 -15.698 27.809 1.00 45.05 353 VAL A CA 1
ATOM 664 C C . VAL A 1 85 ? 20.209 -15.057 27.799 1.00 44.97 353 VAL A C 1
ATOM 665 O O . VAL A 1 85 ? 20.761 -14.788 26.730 1.00 44.70 353 VAL A O 1
ATOM 669 N N . THR A 1 86 ? 20.769 -14.795 28.975 1.00 35.12 354 THR A N 1
ATOM 670 C CA . THR A 1 86 ? 22.082 -14.182 29.000 1.00 41.09 354 THR A CA 1
ATOM 671 C C . THR A 1 86 ? 23.178 -15.175 29.376 1.00 41.13 354 THR A C 1
ATOM 672 O O . THR A 1 86 ? 23.173 -15.774 30.454 1.00 37.55 354 THR A O 1
ATOM 676 N N . VAL A 1 87 ? 24.104 -15.344 28.438 1.00 34.18 355 VAL A N 1
ATOM 677 C CA . VAL A 1 87 ? 25.228 -16.253 28.566 1.00 36.92 355 VAL A CA 1
ATOM 678 C C . VAL A 1 87 ? 26.509 -15.517 28.976 1.00 36.97 355 VAL A C 1
ATOM 679 O O . VAL A 1 87 ? 26.473 -14.33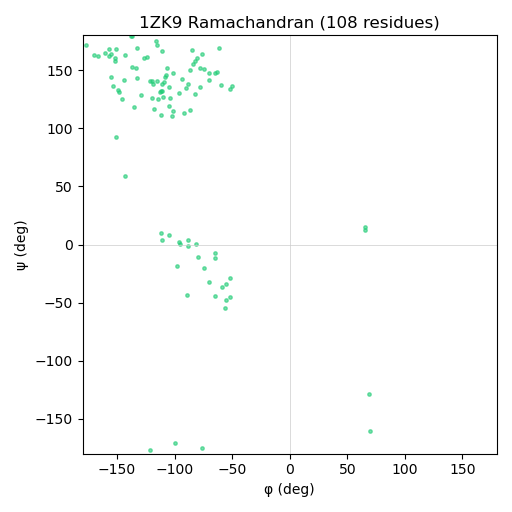8 29.323 1.00 33.86 355 VAL A O 1
ATOM 683 N N . ASN A 1 88 ? 27.636 -16.229 28.929 1.00 34.82 356 ASN A N 1
ATOM 684 C CA . ASN A 1 88 ? 28.946 -15.676 29.286 1.00 28.57 356 ASN A CA 1
ATOM 685 C C . ASN A 1 88 ? 29.769 -15.507 28.012 1.00 29.76 356 ASN A C 1
ATOM 686 O O . ASN A 1 88 ? 29.668 -16.319 27.095 1.00 30.85 356 ASN A O 1
ATOM 691 N N . VAL A 1 89 ? 30.578 -14.454 27.955 1.00 31.57 357 VAL A N 1
ATOM 692 C CA . VAL A 1 89 ? 31.455 -14.223 26.812 1.00 30.90 357 VAL A CA 1
ATOM 693 C C . VAL A 1 89 ? 32.831 -13.995 27.418 1.00 33.28 357 VAL A C 1
ATOM 694 O O . VAL A 1 89 ? 32.979 -13.178 28.326 1.00 30.80 357 VAL A O 1
ATOM 698 N N . PHE A 1 90 ? 33.832 -14.719 26.924 1.00 25.92 358 PHE A N 1
ATOM 699 C CA . PHE A 1 90 ? 35.180 -14.587 27.459 1.00 28.21 358 PHE A CA 1
ATOM 700 C C . PHE A 1 90 ? 36.260 -14.896 26.439 1.00 33.55 358 PHE A C 1
ATOM 701 O O . PHE A 1 90 ? 36.008 -15.538 25.415 1.00 36.20 358 PHE A O 1
ATOM 709 N N . LEU A 1 91 ? 37.469 -14.423 26.716 1.00 28.67 359 LEU A N 1
ATOM 710 C CA . LEU A 1 91 ? 38.594 -14.669 25.826 1.00 35.15 359 LEU A CA 1
ATOM 711 C C . LEU A 1 91 ? 39.223 -16.005 26.188 1.00 32.48 359 LEU A C 1
ATOM 712 O O . LEU A 1 91 ? 39.159 -16.431 27.338 1.00 37.82 359 LEU A O 1
ATOM 717 N N . GLN A 1 92 ? 39.813 -16.677 25.210 1.00 34.34 360 GLN A N 1
ATOM 718 C CA . GLN A 1 92 ? 40.500 -17.934 25.488 1.00 39.47 360 GLN A CA 1
ATOM 719 C C . GLN A 1 92 ? 41.718 -18.076 24.588 1.00 36.03 360 GLN A C 1
ATOM 720 O O . GLN A 1 92 ? 41.626 -17.981 23.367 1.00 35.25 360 GLN A O 1
ATOM 726 N N . ARG A 1 93 ? 42.868 -18.293 25.207 1.00 41.98 361 ARG A N 1
ATOM 727 C CA . ARG A 1 93 ? 44.103 -18.435 24.462 1.00 46.71 361 ARG A CA 1
ATOM 728 C C . ARG A 1 93 ? 44.207 -19.872 23.955 1.00 49.07 361 ARG A C 1
ATOM 729 O O . ARG A 1 93 ? 44.038 -20.823 24.716 1.00 51.10 361 ARG A O 1
ATOM 737 N N . LEU A 1 94 ? 44.469 -20.019 22.661 1.00 49.87 362 LEU A N 1
ATOM 738 C CA . LEU A 1 94 ? 44.571 -21.330 22.021 1.00 51.63 362 LEU A CA 1
ATOM 739 C C . LEU A 1 94 ? 45.720 -22.228 22.488 1.00 54.19 362 LEU A C 1
ATOM 740 O O . LEU A 1 94 ? 45.522 -23.422 22.712 1.00 57.51 362 LEU A O 1
ATOM 745 N N . THR A 1 95 ? 46.914 -21.663 22.634 1.00 54.04 363 THR A N 1
ATOM 746 C CA . THR A 1 95 ? 48.076 -22.441 23.054 1.00 53.84 363 THR A CA 1
ATOM 747 C C . THR A 1 95 ? 47.916 -23.187 24.376 1.00 57.04 363 THR A C 1
ATOM 748 O O . THR A 1 95 ? 48.115 -24.400 24.427 1.00 62.16 363 THR A O 1
ATOM 752 N N . ASP A 1 96 ? 47.563 -22.473 25.442 1.00 55.60 364 ASP A N 1
ATOM 753 C CA . ASP A 1 96 ? 47.403 -23.107 26.752 1.00 51.44 364 ASP A CA 1
ATOM 754 C C . ASP A 1 96 ? 45.966 -23.169 27.268 1.00 48.81 364 ASP A C 1
ATOM 755 O O . ASP A 1 96 ? 45.726 -23.611 28.395 1.00 50.55 364 ASP A O 1
ATOM 760 N N . GLY A 1 97 ? 45.017 -22.718 26.452 1.00 50.82 365 GLY A N 1
ATOM 761 C CA . GLY A 1 97 ? 43.616 -22.754 26.845 1.00 47.61 365 GLY A CA 1
ATOM 762 C C . GLY A 1 97 ? 43.209 -21.886 28.027 1.00 44.85 365 GLY A C 1
ATOM 763 O O . GLY A 1 97 ? 42.110 -22.037 28.561 1.00 46.92 365 GLY A O 1
ATOM 764 N N . VAL A 1 98 ? 44.084 -20.983 28.448 1.00 39.68 366 VAL A N 1
ATOM 765 C CA . VAL A 1 98 ? 43.775 -20.102 29.567 1.00 43.27 366 VAL A CA 1
ATOM 766 C C . VAL A 1 98 ? 42.695 -19.105 29.135 1.00 43.23 366 VAL A C 1
ATOM 767 O O . VAL A 1 98 ? 42.713 -18.619 28.002 1.00 41.56 366 VAL A O 1
ATOM 771 N N . CYS A 1 99 ? 41.762 -18.801 30.037 1.00 41.30 367 CYS A N 1
ATOM 772 C CA . CYS A 1 99 ? 40.666 -17.878 29.736 1.00 41.54 367 CYS A CA 1
ATOM 773 C C . CYS A 1 99 ? 40.661 -16.604 30.569 1.00 43.83 367 CYS A C 1
ATOM 774 O O . CYS A 1 99 ? 41.464 -16.434 31.485 1.00 44.79 367 CYS A O 1
ATOM 777 N N . SER A 1 100 ? 39.728 -15.715 30.241 1.00 39.99 368 SER A N 1
ATOM 778 C CA . SER A 1 100 ? 39.568 -14.457 30.954 1.00 37.01 368 SER A CA 1
ATOM 779 C C . SER A 1 100 ? 38.253 -14.540 31.708 1.00 40.09 368 SER A C 1
ATOM 780 O O . SER A 1 100 ? 37.446 -15.438 31.457 1.00 31.19 368 SER A O 1
ATOM 783 N N . GLU A 1 101 ? 38.036 -13.612 32.635 1.00 36.58 369 GLU A N 1
ATOM 784 C CA . GLU A 1 101 ? 36.775 -13.584 33.360 1.00 38.27 369 GLU A CA 1
ATOM 785 C C . GLU A 1 101 ? 35.724 -13.311 32.291 1.00 35.56 369 GLU A C 1
ATOM 786 O O . GLU A 1 101 ? 36.001 -12.637 31.298 1.00 34.86 369 GLU A O 1
ATOM 792 N N . PRO A 1 102 ? 34.507 -13.834 32.472 1.00 35.04 370 PRO A N 1
ATOM 793 C CA . PRO A 1 102 ? 33.473 -13.604 31.468 1.00 33.37 370 PRO A CA 1
ATOM 794 C C . PRO A 1 102 ? 32.737 -12.284 31.656 1.00 37.70 370 PRO A C 1
ATOM 795 O O . PRO A 1 102 ? 32.861 -11.622 32.687 1.00 39.09 370 PRO A O 1
ATOM 799 N N . LEU A 1 103 ? 31.977 -11.919 30.629 1.00 38.43 371 LEU A N 1
ATOM 800 C CA . LEU A 1 103 ? 31.167 -10.714 30.605 1.00 32.57 371 LEU A CA 1
ATOM 801 C C . LEU A 1 103 ? 29.826 -11.226 30.093 1.00 35.69 371 LEU A C 1
ATOM 802 O O . LEU A 1 103 ? 29.787 -12.113 29.240 1.00 36.70 371 LEU A O 1
ATOM 807 N N . PRO A 1 104 ? 28.710 -10.683 30.600 1.00 27.68 372 PRO A N 1
ATOM 808 C CA . PRO A 1 104 ? 27.420 -11.182 30.116 1.00 32.24 372 PRO A CA 1
ATOM 809 C C . PRO A 1 104 ? 26.980 -10.675 28.751 1.00 33.30 372 PRO A C 1
ATOM 810 O O . PRO A 1 104 ? 27.364 -9.590 28.319 1.00 39.73 372 PRO A O 1
ATOM 814 N N . PHE A 1 105 ? 26.185 -11.491 28.071 1.00 31.77 373 PHE A N 1
ATOM 815 C CA . PHE A 1 105 ? 25.616 -11.129 26.783 1.00 36.55 373 PHE A CA 1
ATOM 816 C C . PHE A 1 105 ? 24.283 -11.850 26.722 1.00 36.26 373 PHE A C 1
ATOM 817 O O . PHE A 1 105 ? 24.207 -13.035 27.040 1.00 36.51 373 PHE A O 1
ATOM 825 N N . THR A 1 106 ? 23.220 -11.159 26.332 1.00 39.72 374 THR A N 1
ATOM 826 C CA . THR A 1 106 ? 21.938 -11.847 26.289 1.00 41.46 374 THR A CA 1
ATOM 827 C C . THR A 1 106 ? 21.337 -12.006 24.908 1.00 42.15 374 THR A C 1
ATOM 828 O O . THR A 1 106 ? 21.173 -11.044 24.152 1.00 43.56 374 THR A O 1
ATOM 832 N N . TYR A 1 107 ? 21.045 -13.258 24.583 1.00 35.34 375 TYR A N 1
ATOM 833 C CA . TYR A 1 107 ? 20.435 -13.613 23.318 1.00 38.17 375 TYR A CA 1
ATOM 834 C C . TYR A 1 107 ? 18.946 -13.293 23.409 1.00 41.01 375 TYR A C 1
ATOM 835 O O . 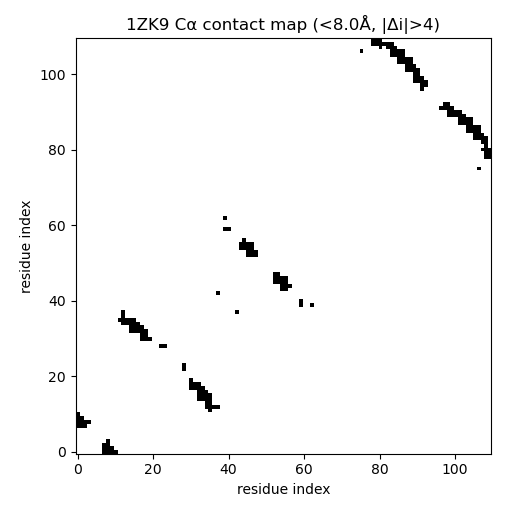TYR A 1 107 ? 18.302 -13.597 24.416 1.00 38.47 375 TYR A O 1
ATOM 844 N N . LEU A 1 108 ? 18.409 -12.673 22.362 1.00 43.88 376 LEU A N 1
ATOM 845 C CA . LEU A 1 108 ? 16.995 -12.302 22.322 1.00 44.44 376 LEU A CA 1
ATOM 846 C C . LEU A 1 108 ? 16.227 -13.199 21.364 1.00 45.05 376 LE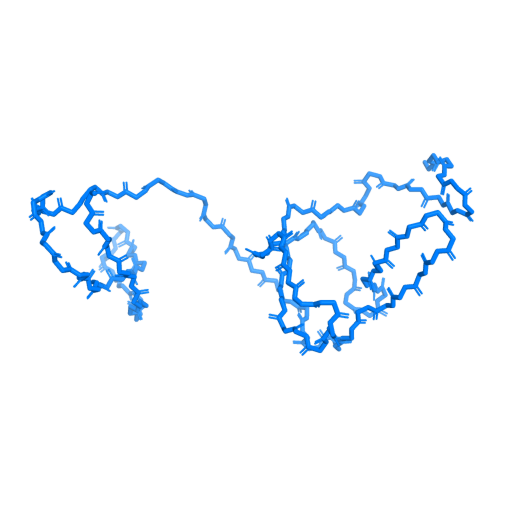U A C 1
ATOM 847 O O . LEU A 1 108 ? 16.757 -13.620 20.332 1.00 43.59 376 LEU A O 1
ATOM 852 N N . PRO A 1 109 ? 14.956 -13.492 21.685 1.00 50.37 377 PRO A N 1
ATOM 853 C CA . PRO A 1 109 ? 14.136 -14.344 20.822 1.00 54.08 377 PRO A CA 1
ATOM 854 C C . PRO A 1 109 ? 13.965 -13.709 19.440 1.00 57.00 377 PRO A C 1
ATOM 855 O O . PRO A 1 109 ? 14.302 -12.542 19.237 1.00 54.80 377 PRO A O 1
ATOM 859 N N . ARG A 1 110 ? 13.442 -14.484 18.497 1.00 62.86 378 ARG A N 1
ATOM 860 C CA . ARG A 1 110 ? 13.220 -14.006 17.136 1.00 68.61 378 ARG A CA 1
ATOM 861 C C . ARG A 1 110 ? 11.951 -13.159 17.059 1.00 66.58 378 ARG A C 1
ATOM 862 O O . ARG A 1 110 ? 12.069 -11.986 16.644 1.00 67.10 378 ARG A O 1
#

Secondary structure (DSSP, 8-state):
-EEETTEEE-TTS-EEEES-S---TT------EEES---TTS---EEEETTEEEE----GGG----------PPPPS-TT-SS-EEEEE--B-TTT--B---EEEEE---

Organism: Mus musculus (NCBI:txid10090)

Foldseek 3Di:
DPDDQPDDDDPQKFWDDKPDPDDDPVDPDDIDTDIDDDDLVDDWAWDDDNPDIDTDDDHSVRDDDDDDDDDDDDADPDQADPAKDKDWDWDADDPVRDIDGTDIDIDGHD

InterPro domains:
  IPR000451 NF-kappa-B/Dorsal [PR00057] (109-126)
  IPR000451 NF-kappa-B/Dorsal [PR00057] (262-276)
  IPR000451 NF-kappa-B/Dorsal [PR00057] (295-315)
  IPR000451 NF-kappa-B/Dorsal [PR00057] (326-344)
  IPR000451 NF-kappa-B/Dorsa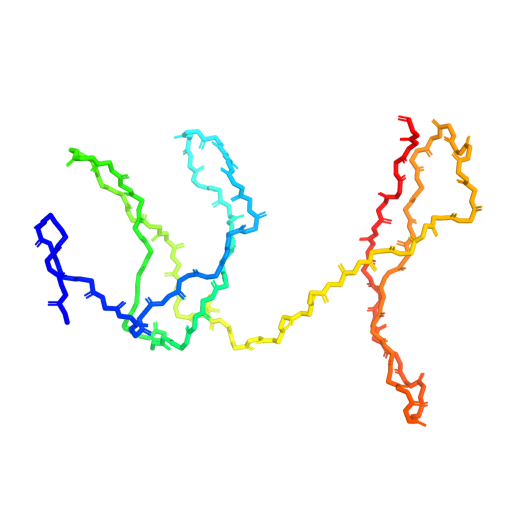l [PR00057] (367-381)
  IPR000451 NF-kappa-B/Dorsal [PTHR24169] (101-426)
  IPR002909 IPT domain [SM00429] (280-376)
  IPR008967 p53-like transcription factor, DNA-binding domain superfamily [SSF49417] (103-283)
  IPR011539 Rel homology domain, DNA-binding domain [PF00554] (105-273)
  IPR011539 Rel homology domain, DNA-binding domain [PS50254] (100-277)
  IPR013783 Immunoglobulin-like fold [G3DSA:2.60.40.10] (278-391)
  IPR014756 Immunoglobulin E-set [SSF81296] (278-411)
  IPR030492 Rel homology domain, conserved site [PS01204] (118-124)
  IPR030496 Transcription factor RelB, RHD domain, N-terminal [cd07886] (103-274)
  IPR032397 Rel homology dimerisation domain [PF16179] (282-378)
  IPR032399 RelB leucine zipper [PF16180] (1-82)
  IPR032400 RelB transactivation domain [PF16181] (381-558)
  IPR033926 NFkappaB IPT domain [cd01177] (281-377)
  IPR037059 Rel homology domain (RHD), DNA-binding domain superfamily [G3DSA:2.60.40.340] (91-274)

CATH classification: 2.60.40.10

Nearest PDB structures (foldseek):
  1zk9-assembly1_A-2  TM=1.009E+00  e=1.315E-19  Mus musculus
  1zka-assembly1_A-2  TM=7.261E-01  e=9.817E-19  Mus musculus
  3jss-assembly1_A-2  TM=9.525E-01  e=6.953E-16  Mus musculus
  3juz-assembly1_A-2  TM=9.282E-01  e=2.553E-15  Mus musculus
  3jv0-assembly1_A-2  TM=9.371E-01  e=2.873E-15  Mus musculus

Sequence (110 aa):
LVPRGSHMNTSELRICRINKESGPCTGGEELYLLCDKVQKEDISVVFSTASWEGRADFSQADVHRQIAIVFKTPPYEDLEISEPVTVNVFLQRLTDGVCSEPLPFTYLPR

Solvent-accessible surface area: 10693 Å² total; per-residue (Å²): 162,104,94,157,81,124,102,100,65,45,115,136,94,123,98,53,128,86,57,104,177,86,49,82,144,122,40,95,64,161,54,145,52,52,51,62,171,31,92,110,108,112,56,46,35,72,98,74,85,122,116,142,123,22,176,37,148,68,60,92,82,81,48,126,236,142,160,66,107,118,134,199,80,88,112,63,164,63,100,122,26,94,117,81,45,86,42,94,66,103,117,101,138,167,132,80,34,79,64,46,152,56,126,105,90,59,37,137,48,221